Protein AF-A0A9E5TI48-F1 (afdb_monomer_lite)

pLDDT: mean 94.29, std 5.03, range [63.81, 98.31]

Foldseek 3Di:
DQVQCQQPPQFDFDDDPVDTDDRHHDDDHDPDPPDAAEAEDQDLVSLLVCLVDGPYYHDDPPQDPVSVVVSVVSSVD

Structure (mmCIF, N/CA/C/O backbone):
data_AF-A0A9E5TI48-F1
#
_entry.id   AF-A0A9E5TI48-F1
#
loop_
_atom_site.group_PDB
_atom_site.id
_atom_site.type_symbol
_atom_site.label_atom_id
_atom_site.label_alt_id
_atom_site.label_comp_id
_atom_site.label_asym_id
_atom_site.label_entity_id
_atom_site.label_seq_id
_atom_site.pdbx_PDB_ins_code
_atom_site.Cartn_x
_atom_site.Cartn_y
_atom_site.Cartn_z
_atom_site.occupancy
_atom_site.B_iso_or_equiv
_atom_site.auth_seq_id
_atom_site.auth_comp_id
_atom_site.auth_asym_id
_atom_site.auth_atom_id
_atom_site.pdbx_PDB_model_num
ATOM 1 N N . ILE A 1 1 ? -0.925 -2.755 5.152 1.00 93.75 1 ILE A N 1
ATOM 2 C CA . ILE A 1 1 ? -1.571 -3.618 6.176 1.00 93.75 1 ILE A CA 1
ATOM 3 C C . ILE A 1 1 ? -2.153 -2.762 7.294 1.00 93.75 1 ILE A C 1
ATOM 5 O O . ILE A 1 1 ? -3.369 -2.661 7.341 1.00 93.75 1 ILE A O 1
ATOM 9 N N . ILE A 1 2 ? -1.319 -2.074 8.090 1.00 97.31 2 ILE A N 1
ATOM 10 C CA . ILE A 1 2 ? -1.761 -1.178 9.182 1.00 97.31 2 ILE A CA 1
ATOM 11 C C . ILE A 1 2 ? -2.857 -0.207 8.726 1.00 97.31 2 ILE A C 1
ATOM 13 O O . ILE A 1 2 ? -3.921 -0.185 9.322 1.00 97.31 2 ILE A O 1
ATOM 17 N N . ALA A 1 3 ? -2.645 0.519 7.622 1.00 96.19 3 ALA A N 1
ATOM 18 C CA . ALA A 1 3 ? -3.633 1.466 7.099 1.00 96.19 3 ALA A CA 1
ATOM 19 C C . ALA A 1 3 ? -5.017 0.831 6.869 1.00 96.19 3 ALA A C 1
ATOM 21 O O . ALA A 1 3 ? -6.021 1.369 7.312 1.00 96.19 3 ALA A O 1
ATOM 22 N N . ARG A 1 4 ? -5.063 -0.370 6.272 1.00 95.69 4 ARG A N 1
ATOM 23 C CA . ARG A 1 4 ? -6.319 -1.099 6.060 1.00 95.69 4 ARG A CA 1
ATOM 24 C C . ARG A 1 4 ? -7.015 -1.410 7.385 1.00 95.69 4 ARG A C 1
ATOM 26 O O . ARG A 1 4 ? -8.192 -1.110 7.506 1.00 95.69 4 ARG A O 1
ATOM 33 N N . LYS A 1 5 ? -6.274 -1.908 8.383 1.00 96.81 5 LYS A N 1
ATOM 34 C CA . LYS A 1 5 ? -6.806 -2.157 9.732 1.00 96.81 5 LYS A CA 1
A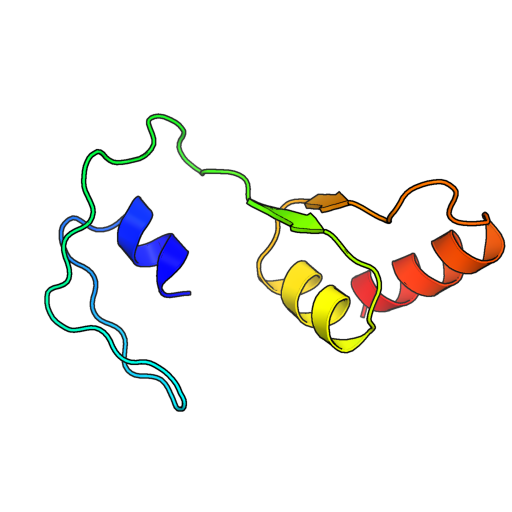TOM 35 C C . LYS A 1 5 ? -7.352 -0.880 10.370 1.00 96.81 5 LYS A C 1
ATOM 37 O O . LYS A 1 5 ? -8.469 -0.880 10.861 1.00 96.81 5 LYS A O 1
ATOM 42 N N . LEU A 1 6 ? -6.613 0.229 10.292 1.00 96.94 6 LEU A N 1
ATOM 43 C CA . LEU A 1 6 ? -7.067 1.521 10.818 1.00 96.94 6 LEU A CA 1
ATOM 44 C C . LEU A 1 6 ? -8.384 1.980 10.176 1.00 96.94 6 LEU A C 1
ATOM 46 O O . LEU A 1 6 ? -9.226 2.557 10.861 1.00 96.94 6 LEU A O 1
ATOM 50 N N . TRP A 1 7 ? -8.590 1.706 8.889 1.00 96.50 7 TRP A N 1
ATOM 51 C CA . TRP A 1 7 ? -9.812 2.083 8.179 1.00 96.50 7 TRP A CA 1
ATOM 52 C C . TRP A 1 7 ? -11.002 1.159 8.448 1.00 96.50 7 TRP A C 1
ATOM 54 O O . TRP A 1 7 ? -12.134 1.627 8.381 1.00 96.50 7 TRP A O 1
ATOM 64 N N . THR A 1 8 ? -10.772 -0.123 8.743 1.00 95.50 8 THR A N 1
ATOM 65 C CA . THR A 1 8 ? -11.850 -1.128 8.818 1.00 95.50 8 THR A CA 1
ATOM 66 C C . THR A 1 8 ? -12.133 -1.653 10.222 1.00 95.50 8 THR A C 1
ATOM 68 O O . THR A 1 8 ? -13.224 -2.155 10.466 1.00 95.50 8 THR A O 1
ATOM 71 N N . GLU A 1 9 ? -11.182 -1.564 11.150 1.00 96.31 9 GLU A N 1
ATOM 72 C CA . GLU A 1 9 ? -11.306 -2.117 12.502 1.00 96.31 9 GLU A CA 1
ATOM 73 C C . GLU A 1 9 ? -11.615 -0.999 13.510 1.00 96.31 9 GLU A C 1
ATOM 75 O O . GLU A 1 9 ? -11.049 0.094 13.400 1.00 96.31 9 GLU A O 1
ATOM 80 N N . PRO A 1 10 ? -12.481 -1.227 14.518 1.00 96.69 10 PRO A N 1
ATOM 81 C CA . PRO A 1 10 ? -12.706 -0.256 15.592 1.00 96.69 10 PRO A CA 1
ATOM 82 C C . PRO A 1 10 ? -11.401 0.152 16.286 1.00 96.69 10 PRO A C 1
ATOM 84 O O . PRO A 1 10 ? -11.176 1.337 16.534 1.00 96.69 10 PRO A O 1
ATOM 87 N N . LYS A 1 11 ? -10.524 -0.832 16.513 1.00 98.06 11 LYS A N 1
ATOM 88 C CA . LYS A 1 11 ? -9.166 -0.686 17.033 1.00 98.06 11 LYS A CA 1
ATOM 89 C C . LYS A 1 11 ? -8.236 -1.628 16.273 1.00 98.06 11 LYS A C 1
ATOM 91 O O . LYS A 1 11 ? -8.637 -2.749 15.976 1.00 98.06 11 LYS A O 1
ATOM 96 N N . ALA A 1 12 ? -7.040 -1.165 15.933 1.00 98.12 12 ALA A N 1
ATOM 97 C CA . ALA A 1 12 ? -6.103 -1.889 15.089 1.00 98.12 12 ALA A CA 1
ATOM 98 C C . ALA A 1 12 ? -4.861 -2.336 15.865 1.00 98.12 12 ALA A C 1
ATOM 100 O O . ALA A 1 12 ? -4.127 -1.510 16.415 1.00 98.12 12 ALA A O 1
ATOM 101 N N . ASP A 1 13 ? -4.576 -3.632 15.768 1.00 98.25 13 ASP A N 1
ATOM 102 C CA . ASP A 1 13 ? -3.340 -4.257 16.232 1.00 98.25 13 ASP A CA 1
ATOM 103 C C . ASP A 1 13 ? -2.519 -4.782 15.054 1.00 98.25 13 ASP A C 1
ATOM 105 O O . ASP A 1 13 ? -3.035 -5.414 14.121 1.00 98.25 13 ASP A O 1
ATOM 109 N N . TYR A 1 14 ? -1.214 -4.534 15.085 1.00 98.25 14 TYR A N 1
ATOM 110 C CA . TYR A 1 14 ? -0.269 -5.082 14.119 1.00 98.25 14 TYR A CA 1
ATOM 111 C C . TYR A 1 14 ? 1.131 -5.128 14.720 1.00 98.25 14 TYR A C 1
ATOM 113 O O . TYR A 1 14 ? 1.585 -4.151 15.306 1.00 98.25 14 TYR A O 1
ATOM 121 N N . GLN A 1 15 ? 1.839 -6.235 14.519 1.00 98.31 15 GLN A N 1
ATOM 122 C CA . GLN A 1 15 ? 3.241 -6.383 14.900 1.00 98.31 15 GLN A CA 1
ATOM 123 C C . GLN A 1 15 ? 4.060 -6.665 13.647 1.00 98.31 15 GLN A C 1
ATOM 125 O O . GLN A 1 15 ? 3.892 -7.701 13.003 1.00 98.31 15 GLN A O 1
ATOM 130 N N . GLY A 1 16 ? 4.913 -5.722 13.266 1.00 96.94 16 GLY A N 1
ATOM 131 C CA . GLY A 1 16 ? 5.725 -5.818 12.063 1.00 96.94 16 GLY A CA 1
ATOM 132 C C . GLY A 1 16 ? 7.193 -5.576 12.353 1.00 96.94 16 GLY A C 1
ATOM 133 O O . GLY A 1 16 ? 7.568 -5.012 13.372 1.00 96.94 16 GLY A O 1
ATOM 134 N N . ARG A 1 17 ? 8.043 -5.952 11.396 1.00 97.38 17 ARG A N 1
ATOM 135 C CA . ARG A 1 17 ? 9.494 -5.752 11.501 1.00 97.38 17 ARG A CA 1
ATOM 136 C C . ARG A 1 17 ? 9.895 -4.287 11.718 1.00 97.38 17 ARG A C 1
ATOM 138 O O . ARG A 1 17 ? 10.879 -4.028 12.395 1.00 97.38 17 ARG A O 1
ATOM 145 N N . TYR A 1 18 ? 9.181 -3.361 11.079 1.00 97.25 18 TYR A N 1
ATOM 146 C CA . TYR A 1 18 ? 9.515 -1.931 11.088 1.00 97.25 18 TYR A CA 1
ATOM 147 C C . TYR A 1 18 ? 8.528 -1.091 11.894 1.00 97.25 18 TYR A C 1
ATOM 149 O O . TYR A 1 18 ? 8.911 -0.078 12.462 1.00 97.25 18 TYR A O 1
ATOM 157 N N . TYR A 1 19 ? 7.260 -1.501 11.923 1.00 97.62 19 TYR A N 1
ATOM 158 C CA . TYR A 1 19 ? 6.195 -0.772 12.595 1.00 97.62 19 TYR A CA 1
ATOM 159 C C . TYR A 1 19 ? 5.269 -1.746 13.292 1.00 97.62 19 TYR A C 1
ATOM 161 O O . TYR A 1 19 ? 4.881 -2.762 12.705 1.00 97.62 19 TYR A O 1
ATOM 169 N N . SER A 1 20 ? 4.858 -1.350 14.489 1.00 97.88 20 SER A N 1
ATOM 170 C CA . SER A 1 20 ? 3.838 -2.019 15.273 1.00 97.88 20 SER A CA 1
ATOM 171 C C . SER A 1 20 ? 2.844 -0.994 15.803 1.00 97.88 20 SER A C 1
ATOM 173 O O . SER A 1 20 ? 3.225 0.127 16.135 1.00 97.88 20 SER A O 1
ATOM 175 N N . VAL A 1 21 ? 1.575 -1.381 15.877 1.00 97.56 21 VAL A N 1
ATOM 176 C CA . VAL A 1 21 ? 0.508 -0.619 16.533 1.00 97.56 21 VAL A CA 1
ATOM 177 C C . VAL A 1 21 ? -0.238 -1.545 17.490 1.00 97.56 21 VAL A C 1
ATOM 179 O O . VAL A 1 21 ? -0.370 -2.737 17.208 1.00 97.56 21 VAL A O 1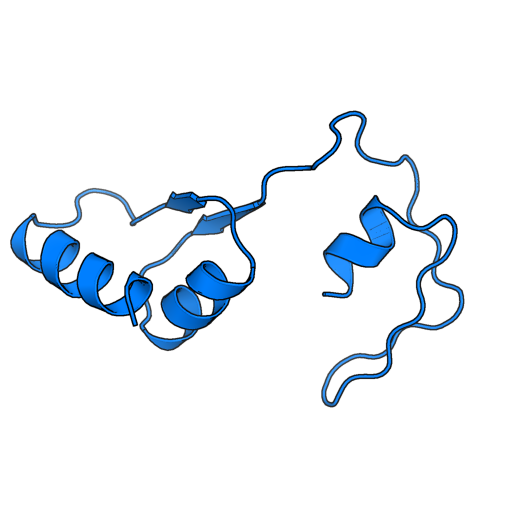
ATOM 182 N N . ASN A 1 22 ? -0.684 -1.003 18.620 1.00 98.12 22 ASN A N 1
ATOM 183 C CA . ASN A 1 22 ? -1.415 -1.720 19.661 1.00 98.12 22 ASN A CA 1
ATOM 184 C C . ASN A 1 22 ? -2.636 -0.882 20.060 1.00 98.12 22 ASN A C 1
ATOM 186 O O . ASN A 1 22 ? -2.474 0.314 20.315 1.00 98.12 22 ASN A O 1
ATOM 190 N N . ASP A 1 23 ? -3.822 -1.489 20.050 1.00 97.81 23 ASP A N 1
ATOM 191 C CA . ASP A 1 23 ? -5.111 -0.879 20.408 1.00 97.81 23 ASP A CA 1
ATOM 192 C C . ASP A 1 23 ? -5.379 0.464 19.688 1.00 97.81 23 ASP A C 1
ATOM 194 O O . ASP A 1 23 ? -6.003 1.382 20.225 1.00 97.81 23 ASP A O 1
ATOM 198 N N . CYS A 1 24 ? -4.871 0.625 18.459 1.00 98.19 24 CYS A N 1
ATOM 199 C CA . CYS A 1 24 ? -4.820 1.931 17.803 1.00 98.19 24 CYS A CA 1
ATOM 200 C C . CYS A 1 24 ? -6.167 2.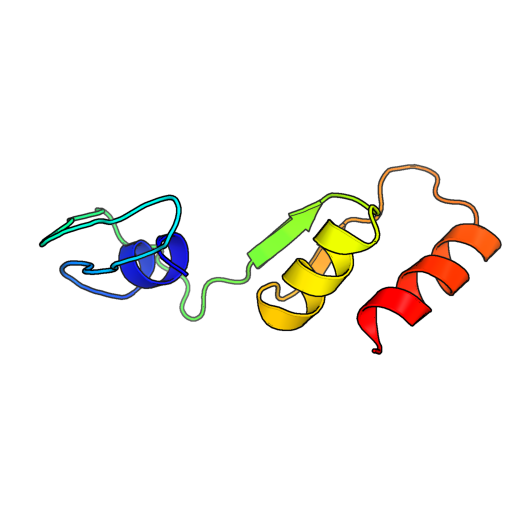317 17.179 1.00 98.19 24 CYS A C 1
ATOM 202 O O . CYS A 1 24 ? -6.712 1.596 16.341 1.00 98.19 24 CYS A O 1
ATOM 204 N N . VAL A 1 25 ? -6.681 3.496 17.537 1.00 97.81 25 VAL A N 1
ATOM 205 C CA . VAL A 1 25 ? -7.946 4.037 17.023 1.00 97.81 25 VAL A CA 1
ATOM 206 C C . VAL A 1 25 ? -7.681 5.086 15.946 1.00 97.81 25 VAL A C 1
ATOM 208 O O . VAL A 1 25 ? -6.914 6.024 16.145 1.00 97.81 25 VAL A O 1
ATOM 211 N N . SER A 1 26 ? -8.374 4.964 14.814 1.00 96.88 26 SER A N 1
ATOM 212 C CA . SER A 1 26 ? -8.407 5.979 13.754 1.00 96.88 26 SER A CA 1
ATOM 213 C C . SER A 1 26 ? -9.857 6.289 13.405 1.00 96.88 26 SER A C 1
ATOM 215 O O . SER A 1 26 ? -10.590 5.386 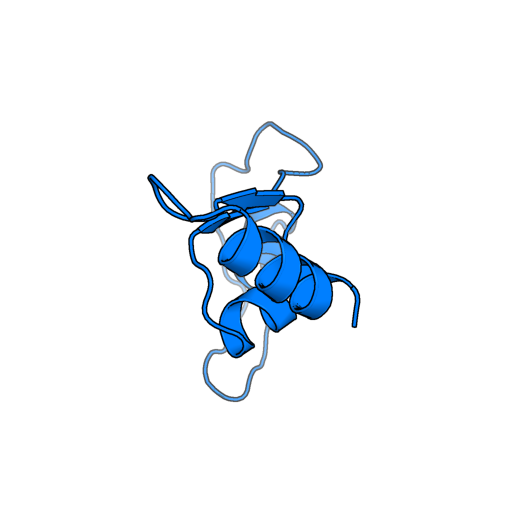13.007 1.00 96.88 26 SER A O 1
ATOM 217 N N . MET A 1 27 ? -10.285 7.534 13.612 1.00 96.81 27 MET A N 1
ATOM 218 C CA . MET A 1 27 ? -11.656 7.994 13.380 1.00 96.81 27 MET A CA 1
ATOM 219 C C . MET A 1 27 ? -11.651 9.383 12.718 1.00 96.81 27 MET A C 1
ATOM 221 O O . MET A 1 27 ? -10.738 10.163 12.996 1.00 96.81 27 MET A O 1
ATOM 225 N N . PRO A 1 28 ? -12.665 9.717 11.895 1.00 96.12 28 PRO A N 1
ATOM 226 C CA . PRO A 1 28 ? -13.773 8.856 11.468 1.00 96.12 28 PRO A CA 1
ATOM 227 C C . PRO A 1 28 ? -13.323 7.764 10.485 1.00 96.12 28 PRO A C 1
ATOM 229 O O . PRO A 1 28 ? -12.262 7.861 9.869 1.00 96.12 28 PRO A O 1
ATOM 232 N N . LYS A 1 29 ? -14.131 6.709 10.338 1.00 96.56 29 LYS A N 1
ATOM 233 C CA . LYS A 1 29 ? -13.876 5.693 9.310 1.00 96.56 29 LYS A CA 1
ATOM 234 C C . LYS A 1 29 ? -14.220 6.239 7.921 1.00 96.56 29 LYS A C 1
ATOM 236 O O . LYS A 1 29 ? -15.131 7.063 7.809 1.00 96.56 29 LYS A O 1
ATOM 241 N N . PRO A 1 30 ? -13.533 5.777 6.862 1.00 96.12 30 PRO A N 1
ATOM 242 C CA . PRO A 1 30 ? -13.961 6.053 5.500 1.00 96.12 30 PRO A CA 1
ATOM 243 C C . PRO A 1 30 ? -15.404 5.588 5.287 1.00 96.12 30 PRO A C 1
ATOM 245 O O . PRO A 1 30 ? -15.774 4.495 5.705 1.00 96.12 30 PRO A O 1
ATOM 248 N N . VAL A 1 31 ? -16.206 6.411 4.612 1.00 96.38 31 VAL A N 1
ATOM 249 C CA . VAL A 1 31 ? -17.601 6.068 4.286 1.00 96.38 31 VAL A CA 1
ATOM 250 C C . VAL A 1 31 ? -17.665 4.939 3.247 1.00 96.38 31 VAL A C 1
ATOM 252 O O . VAL A 1 31 ? -18.590 4.134 3.252 1.00 96.38 31 VAL A O 1
ATOM 255 N N . GLN A 1 32 ? -16.671 4.857 2.357 1.00 95.44 32 GLN A N 1
ATOM 256 C CA . GLN A 1 32 ? -16.612 3.852 1.299 1.00 95.44 32 GLN A CA 1
ATOM 257 C C . GLN A 1 32 ? -16.098 2.498 1.817 1.00 95.44 32 GLN A C 1
ATOM 259 O O . GLN A 1 32 ? -15.054 2.432 2.467 1.00 95.44 32 GLN A O 1
ATOM 264 N N . SER A 1 33 ? -16.791 1.411 1.456 1.00 91.06 33 SER A N 1
ATOM 265 C CA . SER A 1 33 ? -16.407 0.035 1.790 1.00 91.06 33 SER A CA 1
ATOM 266 C C . SER A 1 33 ? -16.630 -0.913 0.595 1.00 91.06 33 SER A C 1
ATOM 268 O O . SER A 1 33 ? -17.772 -1.033 0.149 1.00 91.06 33 SER A O 1
ATOM 270 N N . PRO A 1 34 ? -15.583 -1.580 0.058 1.00 90.75 34 PRO A N 1
ATOM 271 C CA . PRO A 1 34 ? -14.169 -1.437 0.422 1.00 90.75 34 PRO A CA 1
ATOM 272 C C . PRO A 1 34 ? -13.585 -0.098 -0.063 1.00 90.75 34 PRO A C 1
ATOM 274 O O . PRO A 1 34 ? -13.924 0.371 -1.147 1.00 90.75 34 PRO A O 1
ATOM 277 N N . LEU A 1 35 ? -12.675 0.505 0.712 1.00 95.12 35 LEU A N 1
ATOM 278 C CA . LEU A 1 35 ? -11.938 1.701 0.286 1.00 95.12 35 LEU A CA 1
ATOM 279 C C . LEU A 1 35 ? -10.884 1.322 -0.777 1.00 95.12 35 LEU A C 1
ATOM 281 O O . LEU A 1 35 ? -9.941 0.593 -0.440 1.00 95.12 35 LEU A O 1
ATOM 285 N N . PRO A 1 36 ? -10.994 1.801 -2.032 1.00 96.31 36 PRO A N 1
ATOM 286 C CA . PRO A 1 36 ? -10.001 1.530 -3.057 1.00 96.31 36 PRO A CA 1
ATOM 287 C C . PRO A 1 36 ? -8.692 2.256 -2.745 1.00 96.31 36 PRO A C 1
ATOM 289 O O . PRO A 1 36 ? -8.678 3.423 -2.356 1.00 96.31 36 PRO A O 1
ATOM 292 N N . VAL A 1 37 ? -7.575 1.563 -2.950 1.00 96.75 37 VAL A N 1
ATOM 293 C CA . VAL A 1 37 ? -6.231 2.116 -2.758 1.00 96.75 37 VAL A CA 1
ATOM 294 C C . VAL A 1 37 ? -5.565 2.320 -4.114 1.00 96.75 37 VAL A C 1
ATOM 296 O O . VAL A 1 37 ? -5.352 1.359 -4.853 1.00 96.75 37 VAL A O 1
ATOM 299 N N . LEU A 1 38 ? -5.196 3.563 -4.416 1.00 96.44 38 LEU A N 1
ATOM 300 C CA . LEU A 1 38 ? -4.348 3.925 -5.550 1.00 96.44 38 LEU A CA 1
ATOM 301 C C . LEU A 1 38 ? -2.909 4.111 -5.057 1.00 96.44 38 LEU A C 1
ATOM 303 O O . LEU A 1 38 ? -2.682 4.839 -4.091 1.00 96.44 38 LEU A O 1
ATOM 307 N N . VAL A 1 39 ? -1.938 3.487 -5.723 1.00 96.00 39 VAL A N 1
ATOM 308 C CA . VAL A 1 39 ? -0.510 3.722 -5.453 1.00 96.00 39 VAL A CA 1
ATOM 309 C C . VAL A 1 39 ? 0.130 4.405 -6.655 1.00 96.00 39 VAL A C 1
ATOM 311 O O . VAL A 1 39 ? -0.039 3.967 -7.788 1.00 96.00 39 VAL A O 1
ATOM 314 N N . GLY A 1 40 ? 0.858 5.496 -6.419 1.00 94.38 40 GLY A N 1
ATOM 315 C CA . GLY A 1 40 ? 1.604 6.201 -7.461 1.00 94.38 40 GLY A CA 1
ATOM 316 C C . GLY A 1 40 ? 3.049 5.725 -7.558 1.00 94.38 40 GLY A C 1
ATOM 317 O O . GLY A 1 40 ? 3.713 5.557 -6.534 1.00 94.38 40 GLY A O 1
ATOM 318 N N . GLY A 1 41 ? 3.546 5.555 -8.784 1.00 93.38 41 GLY A N 1
ATOM 319 C CA . GLY A 1 41 ? 4.954 5.264 -9.060 1.00 93.38 41 GLY A CA 1
ATOM 320 C C . GLY A 1 41 ? 5.184 3.994 -9.880 1.00 93.38 41 GLY A C 1
ATOM 321 O O . GLY A 1 41 ? 4.277 3.209 -10.121 1.00 93.38 41 GLY A O 1
ATOM 322 N N . MET A 1 42 ? 6.434 3.805 -10.319 1.00 93.06 42 MET A N 1
ATOM 323 C CA . MET A 1 42 ? 6.802 2.779 -11.314 1.00 93.06 42 MET A CA 1
ATOM 324 C C . MET A 1 42 ? 8.030 1.937 -10.935 1.00 93.06 42 MET A C 1
ATOM 326 O O . MET A 1 42 ? 8.530 1.149 -11.736 1.00 93.06 42 MET A O 1
ATOM 330 N N . GLY A 1 43 ? 8.558 2.102 -9.719 1.00 94.19 43 GLY A N 1
ATOM 331 C CA . GLY A 1 43 ? 9.692 1.305 -9.253 1.00 94.19 43 GLY A CA 1
ATOM 332 C C . GLY A 1 43 ? 9.294 -0.159 -9.055 1.00 94.19 43 GLY A C 1
ATOM 333 O O . GLY A 1 43 ? 8.254 -0.438 -8.464 1.00 94.19 43 GLY A O 1
ATOM 334 N N . THR A 1 44 ? 10.136 -1.108 -9.467 1.00 95.25 44 THR A N 1
ATOM 335 C CA . THR A 1 44 ? 9.817 -2.549 -9.441 1.00 95.25 44 THR A CA 1
ATOM 336 C C . THR A 1 44 ? 9.338 -3.043 -8.072 1.00 95.25 44 THR A C 1
ATOM 338 O O . THR A 1 44 ? 8.348 -3.765 -7.979 1.00 95.25 44 THR A O 1
ATOM 341 N N . LYS A 1 45 ? 10.006 -2.635 -6.982 1.00 95.88 45 LYS A N 1
ATOM 342 C CA . LYS A 1 45 ? 9.593 -3.001 -5.614 1.00 95.88 45 LYS A CA 1
ATOM 343 C C . LYS A 1 45 ? 8.213 -2.436 -5.264 1.00 95.88 45 LYS A C 1
ATOM 345 O O . LYS A 1 45 ? 7.408 -3.135 -4.660 1.00 95.88 45 LYS A O 1
ATOM 350 N N . LEU A 1 46 ? 7.946 -1.191 -5.656 1.00 95.56 46 LEU A N 1
ATOM 351 C CA . LEU A 1 46 ? 6.672 -0.517 -5.415 1.00 95.56 46 LEU A CA 1
ATOM 352 C C . LEU A 1 46 ? 5.543 -1.178 -6.206 1.00 95.56 46 LEU A C 1
ATOM 354 O O . LEU A 1 46 ? 4.483 -1.427 -5.637 1.00 95.56 46 LEU A O 1
ATOM 358 N N . LEU A 1 47 ? 5.776 -1.534 -7.470 1.00 96.06 47 LEU A N 1
ATOM 359 C CA . LEU A 1 47 ? 4.790 -2.234 -8.294 1.00 96.06 47 LEU A CA 1
ATOM 360 C C . LEU A 1 47 ? 4.458 -3.615 -7.717 1.00 96.06 47 LEU A C 1
ATOM 362 O O . LEU A 1 47 ? 3.285 -3.923 -7.550 1.00 96.06 47 LEU A O 1
ATOM 366 N N . LYS A 1 48 ? 5.451 -4.389 -7.262 1.00 96.38 48 LYS A N 1
ATOM 367 C CA . LYS A 1 48 ? 5.204 -5.675 -6.577 1.00 96.38 48 LYS A CA 1
ATOM 368 C C . LYS A 1 48 ? 4.378 -5.533 -5.294 1.00 96.38 48 LYS A C 1
ATOM 370 O O . LYS A 1 48 ? 3.545 -6.381 -4.987 1.00 96.38 48 LYS A O 1
ATOM 375 N N . VAL A 1 49 ? 4.599 -4.468 -4.523 1.00 95.81 49 VAL A N 1
ATOM 376 C CA . VAL A 1 49 ? 3.772 -4.156 -3.343 1.00 95.81 49 VAL A CA 1
ATOM 377 C C . VAL A 1 49 ? 2.361 -3.746 -3.767 1.00 95.81 49 VAL A C 1
ATOM 379 O O . VAL A 1 49 ? 1.389 -4.174 -3.147 1.00 95.81 49 VAL A O 1
ATOM 382 N N . SER A 1 50 ? 2.246 -2.958 -4.834 1.00 96.50 50 SER A N 1
ATOM 383 C CA . SER A 1 50 ? 0.969 -2.484 -5.372 1.00 96.50 50 SER A CA 1
ATOM 384 C C . SER A 1 50 ? 0.122 -3.639 -5.897 1.00 96.50 50 SER A C 1
ATOM 386 O O . SER A 1 50 ? -1.031 -3.741 -5.504 1.00 96.50 50 SER A O 1
ATOM 388 N N . ALA A 1 51 ? 0.699 -4.575 -6.653 1.00 96.06 51 ALA A N 1
ATOM 389 C CA . ALA A 1 51 ? 0.008 -5.774 -7.134 1.00 96.06 51 ALA A CA 1
ATOM 390 C C . ALA A 1 51 ? -0.641 -6.585 -5.995 1.00 96.06 51 ALA A C 1
ATOM 392 O O . ALA A 1 51 ? -1.711 -7.161 -6.157 1.00 96.06 51 ALA A O 1
ATOM 393 N N . ARG A 1 52 ? -0.029 -6.588 -4.803 1.00 95.25 52 ARG A N 1
ATOM 394 C CA . ARG A 1 52 ? -0.539 -7.312 -3.626 1.00 95.25 52 ARG A CA 1
ATOM 395 C C . ARG A 1 52 ? -1.543 -6.523 -2.790 1.00 95.25 52 ARG A C 1
ATOM 397 O O . ARG A 1 52 ? -2.241 -7.110 -1.960 1.00 95.25 52 ARG A O 1
ATOM 404 N N . HIS A 1 53 ? -1.540 -5.193 -2.875 1.00 95.62 53 HIS A N 1
ATOM 405 C CA . HIS A 1 53 ? -2.181 -4.346 -1.863 1.00 95.62 53 HIS A CA 1
ATOM 406 C C . HIS A 1 53 ? -2.976 -3.152 -2.403 1.00 95.62 53 HIS A C 1
ATOM 408 O O . HIS A 1 53 ? -3.717 -2.540 -1.628 1.00 95.62 53 HIS A O 1
ATOM 414 N N . ALA A 1 54 ? -2.841 -2.802 -3.669 1.00 96.62 54 ALA A N 1
ATOM 415 C CA . ALA A 1 54 ? -3.547 -1.698 -4.295 1.00 96.62 54 ALA A CA 1
ATOM 416 C C . ALA A 1 54 ? -4.684 -2.223 -5.179 1.00 96.62 54 ALA A C 1
ATOM 418 O O . ALA A 1 54 ? -4.692 -3.380 -5.588 1.00 96.62 54 ALA A O 1
ATOM 419 N N . ASN A 1 55 ? -5.644 -1.352 -5.465 1.00 96.44 55 ASN A N 1
ATOM 420 C CA . ASN A 1 55 ? -6.696 -1.584 -6.452 1.00 96.44 55 ASN A CA 1
ATOM 421 C C . ASN A 1 55 ? -6.335 -0.967 -7.805 1.00 96.44 55 ASN A C 1
ATOM 423 O O . ASN A 1 55 ? -6.828 -1.415 -8.832 1.00 96.44 55 ASN A O 1
ATOM 427 N N . ALA A 1 56 ? -5.485 0.061 -7.801 1.00 95.62 56 ALA A N 1
ATOM 428 C CA . ALA A 1 56 ? -5.027 0.737 -9.001 1.00 95.62 56 ALA A CA 1
ATOM 429 C C . ALA A 1 56 ? -3.595 1.256 -8.823 1.00 95.62 56 ALA A C 1
ATOM 431 O O . ALA A 1 56 ? -3.133 1.494 -7.700 1.00 95.62 56 ALA A O 1
ATOM 432 N N . VAL A 1 57 ? -2.917 1.481 -9.949 1.00 94.81 57 VAL A N 1
ATOM 433 C CA . VAL A 1 57 ? -1.598 2.116 -10.006 1.00 94.81 57 VAL A CA 1
ATOM 434 C C . VAL A 1 57 ? -1.664 3.339 -10.905 1.00 94.81 57 VAL A C 1
ATOM 436 O O . VAL A 1 57 ? -2.172 3.272 -12.021 1.00 94.81 57 VAL A O 1
ATOM 439 N N . ASN A 1 58 ? -1.127 4.451 -10.415 1.00 93.44 58 ASN A N 1
ATOM 440 C CA . ASN A 1 58 ? -0.892 5.640 -11.219 1.00 93.44 58 ASN A CA 1
ATOM 441 C C . ASN A 1 58 ? 0.555 5.616 -11.734 1.00 93.44 58 ASN A C 1
ATOM 443 O O . ASN A 1 58 ? 1.496 5.900 -10.981 1.00 93.44 58 ASN A O 1
ATOM 447 N N . PHE A 1 59 ? 0.723 5.246 -13.005 1.00 89.69 59 PHE A N 1
ATOM 448 C CA . PHE A 1 59 ? 1.985 5.370 -13.732 1.00 89.69 59 PHE A CA 1
ATOM 449 C C . PHE A 1 59 ? 2.191 6.850 -14.035 1.00 89.69 59 PHE A C 1
ATOM 451 O O . PHE A 1 59 ? 1.301 7.484 -14.589 1.00 89.69 59 PHE A O 1
ATOM 458 N N . ALA A 1 60 ? 3.313 7.411 -13.589 1.00 80.56 60 ALA A N 1
ATOM 459 C CA . ALA A 1 60 ? 3.580 8.846 -13.619 1.00 80.56 60 ALA A CA 1
ATOM 460 C C . ALA A 1 60 ? 3.320 9.495 -14.997 1.00 80.56 60 ALA A C 1
ATOM 462 O O . ALA A 1 60 ? 3.208 8.826 -16.027 1.00 80.56 60 ALA A O 1
ATOM 463 N N . TRP A 1 61 ? 3.243 10.825 -15.022 1.00 81.06 61 TRP A N 1
ATOM 464 C CA . TRP A 1 61 ? 2.940 11.569 -16.244 1.00 81.06 61 TRP A CA 1
ATOM 465 C C . TRP A 1 61 ? 3.902 11.234 -17.391 1.00 81.06 61 TRP A C 1
ATOM 467 O O . TRP A 1 61 ? 5.102 11.072 -17.176 1.00 81.06 61 TRP A O 1
ATOM 477 N N . ASN A 1 62 ? 3.360 11.183 -18.612 1.00 83.69 62 ASN A N 1
ATOM 478 C CA . ASN A 1 62 ? 4.109 11.016 -19.861 1.00 83.69 62 ASN A CA 1
ATOM 479 C C . ASN A 1 62 ? 4.971 9.742 -19.931 1.00 83.69 62 ASN A C 1
ATOM 481 O O . ASN A 1 62 ? 6.053 9.770 -20.511 1.00 83.69 62 ASN A O 1
ATOM 485 N N . THR A 1 63 ? 4.508 8.630 -19.352 1.00 86.50 63 THR A N 1
ATOM 486 C CA . THR A 1 63 ? 5.196 7.334 -19.469 1.00 86.50 63 THR A CA 1
ATOM 487 C C . THR A 1 63 ? 5.172 6.859 -20.932 1.00 86.50 63 THR A C 1
ATOM 489 O O . THR A 1 63 ? 4.078 6.675 -21.472 1.00 86.50 63 THR A O 1
ATOM 492 N N . PRO A 1 64 ? 6.334 6.658 -21.586 1.00 91.75 64 PRO A N 1
ATOM 493 C CA . PRO A 1 64 ? 6.398 6.087 -22.932 1.00 91.75 64 PRO A CA 1
ATOM 494 C C . PRO A 1 64 ? 5.732 4.703 -23.005 1.00 91.75 64 PRO A C 1
ATOM 496 O O . PRO A 1 64 ? 5.723 3.971 -22.014 1.00 91.75 64 PRO A O 1
ATOM 499 N N . LEU A 1 65 ? 5.164 4.334 -24.159 1.00 91.19 65 LEU A N 1
ATOM 500 C CA . LEU A 1 65 ? 4.394 3.087 -24.300 1.00 91.19 65 LEU A CA 1
ATOM 501 C C . LEU A 1 65 ? 5.228 1.830 -24.018 1.00 91.19 65 LEU A C 1
ATOM 503 O O . LEU A 1 65 ? 4.766 0.939 -23.313 1.00 91.19 65 LEU A O 1
ATOM 507 N N . ASP A 1 66 ? 6.469 1.790 -24.497 1.00 93.62 66 ASP A N 1
ATOM 508 C CA . ASP A 1 66 ? 7.422 0.705 -24.238 1.00 93.62 66 ASP A CA 1
ATOM 509 C C . ASP A 1 66 ? 7.718 0.550 -22.737 1.00 93.62 66 ASP A C 1
ATOM 511 O O . ASP A 1 66 ? 7.692 -0.551 -22.184 1.00 93.62 66 ASP A O 1
ATOM 515 N N . THR A 1 67 ? 7.910 1.673 -22.044 1.00 91.69 67 THR A N 1
ATOM 516 C CA . THR A 1 67 ? 8.086 1.694 -20.591 1.00 91.69 67 THR A CA 1
ATOM 517 C C . THR A 1 67 ? 6.819 1.200 -19.897 1.00 91.69 67 THR A C 1
ATOM 519 O O . THR A 1 67 ? 6.902 0.418 -18.952 1.00 91.69 67 THR A O 1
ATOM 522 N N . TYR A 1 68 ? 5.641 1.628 -20.352 1.00 92.19 68 TYR A N 1
ATOM 523 C CA . TYR A 1 68 ? 4.363 1.215 -19.779 1.00 92.19 68 TYR A CA 1
ATOM 524 C C . TYR A 1 68 ? 4.161 -0.304 -19.870 1.00 92.19 68 TYR A C 1
ATOM 526 O O . TYR A 1 68 ? 3.868 -0.935 -18.851 1.00 92.19 68 TYR A O 1
ATOM 534 N N . GLU A 1 69 ? 4.400 -0.903 -21.039 1.00 92.00 69 GLU A N 1
ATOM 535 C CA . GLU A 1 69 ? 4.334 -2.357 -21.245 1.00 92.00 69 GLU A CA 1
ATOM 536 C C . GLU A 1 69 ? 5.295 -3.111 -20.319 1.00 92.00 69 GLU A C 1
ATOM 538 O O . GLU A 1 69 ? 4.892 -4.049 -19.621 1.00 92.00 69 GLU A O 1
ATOM 543 N N . GLU A 1 70 ? 6.547 -2.655 -20.230 1.00 93.19 70 GLU A N 1
ATOM 544 C CA . GLU A 1 70 ? 7.541 -3.259 -19.342 1.00 93.19 70 GLU A CA 1
ATOM 545 C C . GLU A 1 70 ? 7.090 -3.207 -17.874 1.00 93.19 70 GLU A C 1
ATOM 547 O O . GLU A 1 70 ? 7.270 -4.160 -17.110 1.00 93.19 70 GLU A O 1
ATOM 552 N N . ARG A 1 71 ? 6.478 -2.094 -17.450 1.00 93.81 71 ARG A N 1
ATOM 553 C CA . ARG A 1 71 ? 5.996 -1.961 -16.074 1.00 93.81 71 ARG A CA 1
ATOM 554 C C . ARG A 1 71 ? 4.739 -2.783 -15.795 1.00 93.81 71 ARG A C 1
ATOM 556 O O . ARG A 1 71 ? 4.607 -3.282 -14.675 1.00 93.81 71 ARG A O 1
ATOM 563 N N . LEU A 1 72 ? 3.850 -2.966 -16.771 1.00 93.38 72 LEU A N 1
ATOM 564 C CA . LEU A 1 72 ? 2.699 -3.865 -16.637 1.00 93.38 72 LEU A CA 1
ATOM 565 C C . LEU A 1 72 ? 3.143 -5.308 -16.377 1.00 93.38 72 LEU A C 1
ATOM 567 O O . LEU A 1 72 ? 2.567 -5.972 -15.514 1.00 93.38 72 LEU A O 1
ATOM 571 N N . ALA A 1 73 ? 4.211 -5.768 -17.034 1.00 93.50 73 ALA A N 1
ATOM 572 C CA . ALA A 1 73 ? 4.762 -7.102 -16.796 1.00 93.50 73 ALA A CA 1
ATOM 573 C C . ALA A 1 73 ? 5.205 -7.311 -15.332 1.00 93.50 73 ALA A C 1
ATOM 575 O O . ALA A 1 73 ? 5.074 -8.408 -14.794 1.00 93.50 73 ALA A O 1
ATOM 576 N N . VAL A 1 74 ? 5.666 -6.256 -14.647 1.00 94.62 74 VAL A N 1
ATOM 577 C CA . VAL A 1 74 ? 6.024 -6.322 -13.217 1.00 94.62 74 VAL A CA 1
ATOM 578 C C . VAL A 1 74 ? 4.798 -6.494 -12.315 1.00 94.62 74 VAL A C 1
ATOM 580 O O . VAL A 1 74 ? 4.926 -7.092 -11.249 1.00 94.62 74 VAL A O 1
ATOM 583 N N . LEU A 1 75 ? 3.634 -5.960 -12.703 1.00 91.56 75 LEU A N 1
ATOM 584 C CA . LEU A 1 75 ? 2.382 -6.129 -11.953 1.00 91.56 75 LEU A CA 1
ATOM 585 C C . LEU A 1 75 ? 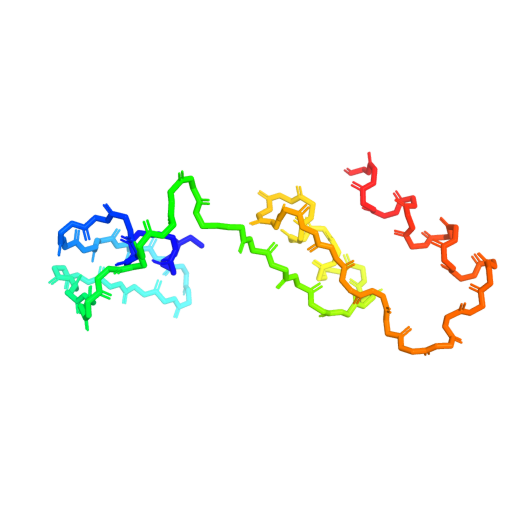1.748 -7.511 -12.151 1.00 91.56 75 LEU A C 1
ATOM 587 O O . LEU A 1 75 ? 0.984 -7.942 -11.292 1.00 91.56 75 LEU A O 1
ATOM 591 N N . ALA A 1 76 ? 2.034 -8.170 -13.277 1.00 85.88 76 ALA A N 1
ATOM 592 C CA . ALA A 1 76 ? 1.467 -9.469 -13.636 1.00 85.88 76 ALA A CA 1
ATOM 593 C C . ALA A 1 76 ? 2.187 -10.676 -12.995 1.00 85.88 76 ALA A C 1
ATOM 595 O O . ALA A 1 76 ? 1.653 -11.784 -13.044 1.00 85.88 76 ALA A O 1
ATOM 596 N N . GLY A 1 77 ? 3.382 -10.477 -12.423 1.00 63.81 77 GLY A N 1
ATOM 597 C CA . GLY A 1 77 ? 4.165 -11.501 -11.706 1.00 63.81 77 GLY A CA 1
ATOM 598 C C . GLY A 1 77 ? 4.157 -11.345 -10.188 1.00 63.81 77 GLY A C 1
ATOM 599 O O . GLY A 1 77 ? 4.681 -12.262 -9.517 1.00 63.81 77 GLY A O 1
#

Radius of gyration: 15.5 Å; chains: 1; bounding box: 27×23×45 Å

Secondary structure (DSSP, 8-state):
-HHHHHHHSSSEEEE-SS-EEEEE---SPPSSSS---EEE---HHHHHHHHHH-SEEEPPTT--HHHHHHHHHHHH-

Sequence (77 aa):
IIARKLWTEPKADYQGRYYSVNDCVSMPKPVQSPLPVLVGGMGTKLLKVSARHAN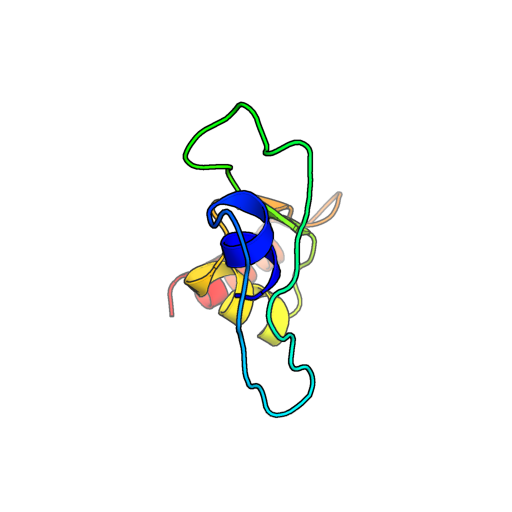AVNFAWNTPLDTYEERLAVLAG